Protein AF-A0A8T0T372-F1 (afdb_monomer_lite)

Secondary structure (DSSP, 8-state):
--HHHHHHHHHHHHHHHHHHHHHHHHGGGSTT--HHIIIII-HHHHHHHHHHHHHTT-GGGSPPTT---HHHHHHHHHHT--HHHHHHHHHHHHHHHHHHHHHHHHHHHS-PPP-HHHHHHHHHHHHHHHHHTT-HHHHHHHTTS--TTS--TTTT-----

Structure (mmCIF, N/CA/C/O backbone):
data_AF-A0A8T0T372-F1
#
_entry.id   AF-A0A8T0T372-F1
#
loop_
_atom_site.group_PDB
_atom_site.id
_atom_site.type_symbol
_atom_site.label_atom_id
_atom_site.label_alt_id
_atom_site.label_comp_id
_atom_site.label_asym_id
_atom_site.label_entity_id
_atom_site.label_seq_id
_atom_site.pdbx_PDB_ins_code
_atom_site.Cartn_x
_atom_site.Cartn_y
_atom_site.Cartn_z
_atom_site.occupancy
_atom_site.B_iso_or_equiv
_atom_site.auth_seq_id
_atom_site.auth_comp_id
_atom_site.auth_asym_id
_atom_site.auth_atom_id
_atom_site.pdbx_PDB_model_num
ATOM 1 N N . MET A 1 1 ? 16.717 -0.786 24.153 1.00 35.69 1 MET A N 1
ATOM 2 C CA . MET A 1 1 ? 15.648 -1.277 23.249 1.00 35.69 1 MET A CA 1
ATOM 3 C C . MET A 1 1 ? 14.495 -0.268 23.070 1.00 35.69 1 MET A C 1
ATOM 5 O O . MET A 1 1 ? 13.363 -0.677 22.889 1.00 35.69 1 MET A O 1
ATOM 9 N N . PHE A 1 2 ? 14.773 1.046 23.033 1.00 28.88 2 PHE A N 1
ATOM 10 C CA . PHE A 1 2 ? 13.778 2.110 22.759 1.00 28.88 2 PHE A CA 1
ATOM 11 C C . PHE A 1 2 ? 14.114 2.933 21.492 1.00 28.88 2 PHE A C 1
ATOM 13 O O . PHE A 1 2 ? 13.508 3.966 21.234 1.00 28.88 2 PHE A O 1
ATOM 20 N N . GLY A 1 3 ? 15.105 2.499 20.701 1.00 30.19 3 GLY A N 1
ATOM 21 C CA . GLY A 1 3 ? 15.676 3.301 19.610 1.00 30.19 3 GLY A CA 1
ATOM 22 C C . GLY A 1 3 ? 14.920 3.238 18.282 1.00 30.19 3 GLY A C 1
ATOM 23 O O . GLY A 1 3 ? 14.931 4.211 17.543 1.00 30.19 3 GLY A O 1
ATOM 24 N N . VAL A 1 4 ? 14.232 2.135 17.972 1.00 41.25 4 VAL A N 1
ATOM 25 C CA . VAL A 1 4 ? 13.682 1.922 16.618 1.00 41.25 4 VAL A CA 1
ATOM 26 C C . VAL A 1 4 ? 12.310 2.585 16.443 1.00 41.25 4 VAL A C 1
ATOM 28 O O . VAL A 1 4 ? 12.030 3.150 15.397 1.00 41.25 4 VAL A O 1
ATOM 31 N N . THR A 1 5 ? 11.477 2.635 17.483 1.00 41.47 5 THR A N 1
ATOM 32 C CA . THR A 1 5 ? 10.132 3.238 17.412 1.00 41.47 5 THR A CA 1
ATOM 33 C C . THR A 1 5 ? 10.139 4.771 17.468 1.00 41.47 5 THR A C 1
ATOM 35 O O . THR A 1 5 ? 9.328 5.403 16.795 1.00 41.47 5 THR A O 1
ATOM 38 N N . CYS A 1 6 ? 11.087 5.391 18.184 1.00 37.06 6 CYS A N 1
ATOM 39 C CA . CYS A 1 6 ? 11.278 6.850 18.156 1.00 37.06 6 CYS A CA 1
ATOM 40 C C . CYS A 1 6 ? 11.910 7.327 16.837 1.00 37.06 6 CYS A C 1
ATOM 42 O O . CYS A 1 6 ? 11.535 8.379 16.317 1.00 37.06 6 CYS A O 1
ATOM 44 N N . LEU A 1 7 ? 12.809 6.523 16.252 1.00 40.34 7 LEU A N 1
ATOM 45 C CA . LEU A 1 7 ? 13.312 6.767 14.902 1.00 40.34 7 LEU A CA 1
ATOM 46 C C . LEU A 1 7 ? 12.196 6.641 13.870 1.00 40.34 7 LEU A C 1
ATOM 48 O O . LEU A 1 7 ? 12.141 7.475 12.988 1.00 40.34 7 LEU A O 1
ATOM 52 N N . LEU A 1 8 ? 11.247 5.711 14.008 1.00 43.38 8 LEU A N 1
ATOM 53 C CA . LEU A 1 8 ? 10.139 5.582 13.056 1.00 43.38 8 LEU A CA 1
ATOM 54 C C . LEU A 1 8 ? 9.172 6.771 13.063 1.00 43.38 8 LEU A C 1
ATOM 56 O O . LEU A 1 8 ? 8.695 7.123 11.996 1.00 43.38 8 LEU A O 1
ATOM 60 N N . PHE A 1 9 ? 8.924 7.447 14.192 1.00 41.25 9 PHE A N 1
ATOM 61 C CA . PHE A 1 9 ? 8.053 8.638 14.217 1.00 41.25 9 PHE A CA 1
ATOM 62 C C . PHE A 1 9 ? 8.756 9.898 13.672 1.00 41.25 9 PHE A C 1
ATOM 64 O O . PHE A 1 9 ? 8.159 10.670 12.921 1.00 41.25 9 PHE A O 1
ATOM 71 N N . GLY A 1 10 ? 10.050 10.070 13.974 1.00 39.84 10 GLY A N 1
ATOM 72 C CA . GLY A 1 10 ? 10.894 11.104 13.357 1.00 39.84 10 GLY A CA 1
ATOM 73 C C . GLY A 1 10 ? 11.149 10.842 11.868 1.00 39.84 10 GLY A C 1
ATOM 74 O O . GLY A 1 10 ? 11.095 11.761 11.056 1.00 39.84 10 GLY A O 1
ATOM 75 N N . CYS A 1 11 ? 11.322 9.576 11.487 1.00 40.00 11 CYS A N 1
ATOM 76 C CA . CYS A 1 11 ? 11.372 9.106 10.108 1.00 40.00 11 CYS A CA 1
ATOM 77 C C . CYS A 1 11 ? 10.004 9.138 9.429 1.00 40.00 11 CYS A C 1
ATOM 79 O O . CYS A 1 11 ? 9.993 9.141 8.219 1.00 40.00 11 CYS A O 1
ATOM 81 N N . PHE A 1 12 ? 8.867 9.213 10.124 1.00 42.62 12 PHE A N 1
ATOM 82 C CA . PHE A 1 12 ? 7.548 9.332 9.488 1.00 42.62 12 PHE A CA 1
ATOM 83 C C . PHE A 1 12 ? 7.338 10.744 8.916 1.00 42.62 12 PHE A C 1
ATOM 85 O O . PHE A 1 12 ? 6.947 10.904 7.764 1.00 42.62 12 PHE A O 1
ATOM 92 N N . LEU A 1 13 ? 7.693 11.781 9.685 1.00 41.94 13 LEU A N 1
ATOM 93 C CA . LEU A 1 13 ? 7.722 13.177 9.221 1.00 41.94 13 LEU A CA 1
ATOM 94 C C . LEU A 1 13 ? 8.908 13.453 8.288 1.00 41.94 13 LEU A C 1
ATOM 96 O O . LEU A 1 13 ? 8.747 14.102 7.256 1.00 41.94 13 LEU A O 1
ATOM 100 N N . SER A 1 14 ? 10.084 12.908 8.610 1.00 42.69 14 SER A N 1
ATOM 101 C CA . SER A 1 14 ? 11.261 13.001 7.749 1.00 42.69 14 SER A CA 1
ATOM 102 C C . SER A 1 14 ? 11.092 12.191 6.465 1.00 42.69 14 SER A C 1
ATOM 104 O O . SER A 1 14 ? 11.618 12.619 5.457 1.00 42.69 14 SER A O 1
ATOM 106 N N . ALA A 1 15 ? 10.319 11.100 6.427 1.00 43.66 15 ALA A N 1
ATOM 107 C CA . ALA A 1 15 ? 9.966 10.398 5.193 1.00 43.66 15 ALA A CA 1
ATOM 108 C C . ALA A 1 15 ? 8.893 11.150 4.418 1.00 43.66 15 ALA A C 1
ATOM 110 O O . ALA A 1 15 ? 8.988 11.162 3.216 1.00 43.66 15 ALA A O 1
ATOM 111 N N . ILE A 1 16 ? 7.928 11.853 5.012 1.00 47.53 16 ILE A N 1
ATOM 112 C CA . ILE A 1 16 ? 7.017 12.693 4.206 1.00 47.53 16 ILE A CA 1
ATOM 113 C C . ILE A 1 16 ? 7.786 13.846 3.525 1.00 47.53 16 ILE A C 1
ATOM 115 O O . ILE A 1 16 ? 7.582 14.104 2.337 1.00 47.53 16 ILE A O 1
ATOM 119 N N . MET A 1 17 ? 8.723 14.487 4.237 1.00 42.09 17 MET A N 1
ATOM 120 C CA . MET A 1 17 ? 9.546 15.578 3.690 1.00 42.09 17 MET A CA 1
ATOM 121 C C . MET A 1 17 ? 10.716 15.093 2.815 1.00 42.09 17 MET A C 1
ATOM 123 O O . MET A 1 17 ? 11.049 15.738 1.826 1.00 42.09 17 MET A O 1
ATOM 127 N N . ASN A 1 18 ? 11.327 13.944 3.123 1.00 44.00 18 ASN A N 1
ATOM 128 C CA . ASN A 1 18 ? 12.345 13.326 2.271 1.00 44.00 18 ASN A CA 1
ATOM 129 C C . ASN A 1 18 ? 11.734 12.530 1.130 1.00 44.00 18 ASN A C 1
ATOM 131 O O . ASN A 1 18 ? 12.396 12.411 0.130 1.00 44.00 18 ASN A O 1
ATOM 135 N N . PHE A 1 19 ? 10.520 11.994 1.186 1.00 49.88 19 PHE A N 1
ATOM 136 C CA . PHE A 1 19 ? 9.940 11.276 0.045 1.00 49.88 19 PHE A CA 1
ATOM 137 C C . PHE A 1 19 ? 9.653 12.268 -1.079 1.00 49.88 19 PHE A C 1
ATOM 139 O O . PHE A 1 19 ? 10.090 12.053 -2.196 1.00 49.88 19 PHE A O 1
ATOM 146 N N . THR A 1 20 ? 9.087 13.441 -0.789 1.00 43.84 20 THR A N 1
ATOM 147 C CA . THR A 1 20 ? 8.978 14.510 -1.799 1.00 43.84 20 THR A CA 1
ATOM 148 C C . THR A 1 20 ? 10.345 15.032 -2.277 1.00 43.84 20 THR A C 1
ATOM 150 O O . THR A 1 20 ? 10.524 15.215 -3.477 1.00 43.84 20 THR A O 1
ATOM 153 N N . CYS A 1 21 ? 11.340 15.203 -1.396 1.00 43.06 21 CYS A N 1
ATOM 154 C CA . CYS A 1 21 ? 12.665 15.743 -1.764 1.00 43.06 21 CYS A CA 1
ATOM 155 C C . CYS A 1 21 ? 13.623 14.714 -2.429 1.00 43.06 21 CYS A C 1
ATOM 157 O O . CYS A 1 21 ? 14.360 15.041 -3.354 1.00 43.06 21 CYS A O 1
ATOM 159 N N . TYR A 1 22 ? 13.589 13.449 -2.005 1.00 50.47 22 TYR A N 1
ATOM 160 C CA . TYR A 1 22 ? 14.417 12.325 -2.473 1.00 50.47 22 TYR A CA 1
ATOM 161 C C . TYR A 1 22 ? 13.868 11.713 -3.759 1.00 50.47 22 TYR A C 1
ATOM 163 O O . TYR A 1 22 ? 14.653 11.382 -4.645 1.00 50.47 22 TYR A O 1
ATOM 171 N N . ILE A 1 23 ? 12.540 11.624 -3.916 1.00 49.38 23 ILE A N 1
ATOM 172 C CA . ILE A 1 23 ? 11.944 11.229 -5.198 1.00 49.38 23 ILE A CA 1
ATOM 173 C C . ILE A 1 23 ? 12.338 12.239 -6.285 1.00 49.38 23 ILE A C 1
ATOM 175 O O . ILE A 1 23 ? 12.759 11.833 -7.366 1.00 49.38 23 ILE A O 1
ATOM 179 N N . HIS A 1 24 ? 12.304 13.540 -5.978 1.00 48.69 24 HIS A N 1
ATOM 180 C CA . HIS A 1 24 ? 12.728 14.586 -6.912 1.00 48.69 24 HIS A CA 1
ATOM 181 C C . HIS A 1 24 ? 14.220 14.480 -7.297 1.00 48.69 24 HIS A C 1
ATOM 183 O O . HIS A 1 24 ? 14.603 14.884 -8.390 1.00 48.69 24 HIS A O 1
ATOM 189 N N . HIS A 1 25 ? 15.066 13.914 -6.426 1.00 46.50 25 HIS A N 1
ATOM 190 C CA . HIS A 1 25 ? 16.515 13.811 -6.640 1.00 46.50 25 HIS A CA 1
ATOM 191 C C . HIS A 1 25 ? 16.968 12.470 -7.261 1.00 46.50 25 HIS A C 1
ATOM 193 O O . HIS A 1 25 ? 17.982 12.432 -7.954 1.00 46.50 25 HIS A O 1
ATOM 199 N N . VAL A 1 26 ? 16.239 11.365 -7.042 1.00 49.16 26 VAL A N 1
ATOM 200 C CA . VAL A 1 26 ? 16.575 10.018 -7.563 1.00 49.16 26 VAL A CA 1
ATOM 201 C C . VAL A 1 26 ? 15.841 9.684 -8.867 1.00 49.16 26 VAL A C 1
ATOM 203 O O . VAL A 1 26 ? 16.395 8.974 -9.705 1.00 49.16 26 VAL A O 1
ATOM 206 N N . SER A 1 27 ? 14.661 10.270 -9.116 1.00 48.03 27 SER A N 1
ATOM 207 C CA . SER A 1 27 ? 13.977 10.197 -10.424 1.00 48.03 27 SER A CA 1
ATOM 208 C C . SER A 1 27 ? 14.841 10.779 -11.564 1.00 48.03 27 SER A C 1
ATOM 210 O O . SER A 1 27 ? 14.692 10.404 -12.721 1.00 48.03 27 SER A O 1
ATOM 212 N N . MET A 1 28 ? 15.857 11.588 -11.233 1.00 43.56 28 MET A N 1
ATOM 213 C CA . MET A 1 28 ? 16.816 12.157 -12.187 1.00 43.56 28 MET A CA 1
ATOM 214 C C . MET A 1 28 ? 17.751 11.121 -12.857 1.00 43.56 28 MET A C 1
ATOM 216 O O . MET A 1 28 ? 18.483 11.482 -13.776 1.00 43.56 28 MET A O 1
ATOM 220 N N . ALA A 1 29 ? 17.740 9.847 -12.436 1.00 47.03 29 ALA A N 1
ATOM 221 C CA . ALA A 1 29 ? 18.606 8.797 -12.991 1.00 47.03 29 ALA A CA 1
ATOM 222 C C . ALA A 1 29 ? 17.897 7.764 -13.897 1.00 47.03 29 ALA A C 1
ATOM 224 O O . ALA A 1 29 ? 18.580 6.951 -14.520 1.00 47.03 29 ALA A O 1
ATOM 225 N N . ILE A 1 30 ? 16.562 7.777 -14.013 1.00 52.94 30 ILE A N 1
ATOM 226 C CA . ILE A 1 30 ? 15.810 6.865 -14.896 1.00 52.94 30 ILE A CA 1
ATOM 227 C C . ILE A 1 30 ? 14.805 7.696 -15.690 1.00 52.94 30 ILE A C 1
ATOM 229 O O . ILE A 1 30 ? 13.920 8.311 -15.108 1.00 52.94 30 ILE A O 1
ATOM 233 N N . MET A 1 31 ? 14.951 7.738 -17.017 1.00 48.25 31 MET A N 1
ATOM 234 C CA . MET A 1 31 ? 14.059 8.511 -17.885 1.00 48.25 31 MET A CA 1
ATOM 235 C C . MET A 1 31 ? 12.585 8.104 -17.685 1.00 48.25 31 MET A C 1
ATOM 237 O O . MET A 1 31 ? 12.216 6.961 -17.942 1.00 48.25 31 MET A O 1
ATOM 241 N N . ASP A 1 32 ? 11.781 9.093 -17.285 1.00 61.06 32 ASP A N 1
ATOM 242 C CA . ASP A 1 32 ? 10.319 9.208 -17.438 1.00 61.06 32 ASP A CA 1
ATOM 243 C C . ASP A 1 32 ? 9.384 8.449 -16.466 1.00 61.06 32 ASP A C 1
ATOM 245 O O . ASP A 1 32 ? 8.170 8.431 -16.659 1.00 61.06 32 ASP A O 1
ATOM 249 N N . GLU A 1 33 ? 9.885 7.862 -15.372 1.00 70.94 33 GLU A N 1
ATOM 250 C CA . GLU A 1 33 ? 9.005 7.272 -14.344 1.00 70.94 33 GLU A CA 1
ATOM 251 C C . GLU A 1 33 ? 8.611 8.304 -13.266 1.00 70.94 33 GLU A C 1
ATOM 253 O O . GLU A 1 33 ? 9.402 8.635 -12.380 1.00 70.94 33 GLU A O 1
ATOM 258 N N . THR A 1 34 ? 7.373 8.809 -13.332 1.00 83.50 34 THR A N 1
ATOM 259 C CA . THR A 1 34 ? 6.804 9.746 -12.344 1.00 83.50 34 THR A CA 1
ATOM 260 C C . THR A 1 34 ? 6.257 9.035 -11.099 1.00 83.50 34 THR A C 1
ATOM 262 O O . THR A 1 34 ? 5.971 7.836 -11.127 1.00 83.50 34 THR A O 1
ATOM 265 N N . ILE A 1 35 ? 6.047 9.784 -10.004 1.00 82.56 35 ILE A N 1
ATOM 266 C CA . ILE A 1 35 ? 5.351 9.285 -8.797 1.00 82.56 35 ILE A CA 1
ATOM 267 C C . ILE A 1 35 ? 3.991 8.700 -9.163 1.00 82.56 35 ILE A C 1
ATOM 269 O O . ILE A 1 35 ? 3.640 7.616 -8.702 1.00 82.56 35 ILE A O 1
ATOM 273 N N . ASP A 1 36 ? 3.244 9.408 -10.005 1.00 87.06 36 ASP A N 1
ATOM 274 C CA . ASP A 1 36 ? 1.910 9.000 -10.418 1.00 87.06 36 ASP A CA 1
ATOM 275 C C . ASP A 1 36 ? 1.947 7.699 -11.213 1.00 87.06 36 ASP A C 1
ATOM 277 O O . ASP A 1 36 ? 1.169 6.777 -10.945 1.00 87.06 36 ASP A O 1
ATOM 281 N N . HIS A 1 37 ? 2.908 7.576 -12.136 1.00 87.31 37 HIS A N 1
ATOM 282 C CA . HIS A 1 37 ? 3.095 6.339 -12.872 1.00 87.31 37 HIS A CA 1
ATOM 283 C C . HIS A 1 37 ? 3.431 5.186 -11.926 1.00 87.31 37 HIS A C 1
ATOM 285 O O . HIS A 1 37 ? 2.771 4.150 -11.965 1.00 87.31 37 HIS A O 1
ATOM 291 N N . LEU A 1 38 ? 4.403 5.373 -11.035 1.00 88.25 38 LEU A N 1
ATOM 292 C CA . LEU A 1 38 ? 4.853 4.327 -10.127 1.00 88.25 38 LEU A CA 1
ATOM 293 C C . LEU A 1 38 ? 3.769 3.899 -9.130 1.00 88.25 38 LEU A C 1
ATOM 295 O O . LEU A 1 38 ? 3.592 2.702 -8.896 1.00 88.25 38 LEU A O 1
ATOM 299 N N . LEU A 1 39 ? 3.075 4.853 -8.506 1.00 91.06 39 LEU A N 1
ATOM 300 C CA . LEU A 1 39 ? 2.184 4.582 -7.378 1.00 91.06 39 LEU A CA 1
ATOM 301 C C . LEU A 1 39 ? 0.738 4.320 -7.782 1.00 91.06 39 LEU A C 1
ATOM 303 O O . LEU A 1 39 ? 0.043 3.614 -7.053 1.00 91.06 39 LEU A O 1
ATOM 307 N N . VAL A 1 40 ? 0.274 4.852 -8.913 1.00 90.50 40 VAL A N 1
ATOM 308 C CA . VAL A 1 40 ? -1.135 4.751 -9.313 1.00 90.50 40 VAL A CA 1
ATOM 309 C C . VAL A 1 40 ? -1.303 4.082 -10.666 1.00 90.50 40 VAL A C 1
ATOM 311 O O . VAL A 1 40 ? -2.133 3.181 -10.778 1.00 90.50 40 VAL A O 1
ATOM 314 N N . CYS A 1 41 ? -0.533 4.456 -11.689 1.00 88.56 41 CYS A N 1
ATOM 315 C CA . CYS A 1 41 ? -0.767 3.931 -13.038 1.00 88.56 41 CYS A CA 1
ATOM 316 C C . CYS A 1 41 ? -0.206 2.516 -13.234 1.00 88.56 41 CYS A C 1
ATOM 318 O O . CYS A 1 41 ? -0.822 1.710 -13.933 1.00 88.56 41 CYS A O 1
ATOM 320 N N . CYS A 1 42 ? 0.929 2.203 -12.606 1.00 90.50 42 CYS A N 1
ATOM 321 C CA . CYS A 1 42 ? 1.667 0.963 -12.794 1.00 90.50 42 CYS A CA 1
ATOM 322 C C . CYS A 1 42 ? 0.826 -0.262 -12.421 1.00 90.50 42 CYS A C 1
ATOM 324 O O . CYS A 1 42 ? 0.306 -0.384 -11.309 1.00 90.50 42 CYS A O 1
ATOM 326 N N . VAL A 1 43 ? 0.746 -1.221 -13.347 1.00 92.00 43 VAL A N 1
ATOM 327 C CA . VAL A 1 43 ? -0.019 -2.464 -13.170 1.00 92.00 43 VAL A CA 1
ATOM 328 C C . VAL A 1 43 ? 0.476 -3.260 -11.961 1.00 92.00 43 VAL A C 1
ATOM 330 O O . VAL A 1 43 ? -0.340 -3.796 -11.214 1.00 92.00 43 VAL A O 1
ATOM 333 N N . PHE A 1 44 ? 1.793 -3.302 -11.728 1.00 92.88 44 PHE A N 1
ATOM 334 C CA . PHE A 1 44 ? 2.370 -3.967 -10.557 1.00 92.88 44 PHE A CA 1
ATOM 335 C C . PHE A 1 44 ? 1.839 -3.351 -9.259 1.00 92.88 44 PHE A C 1
ATOM 337 O O . PHE A 1 44 ? 1.305 -4.053 -8.401 1.00 92.88 44 PHE A O 1
ATOM 344 N N . THR A 1 45 ? 1.910 -2.026 -9.142 1.00 93.31 45 THR A N 1
ATOM 345 C CA . THR A 1 45 ? 1.495 -1.319 -7.931 1.00 93.31 45 THR A CA 1
ATOM 346 C C . THR A 1 45 ? -0.015 -1.382 -7.715 1.00 93.31 45 THR A C 1
ATOM 348 O O . THR A 1 45 ? -0.459 -1.592 -6.588 1.00 93.31 45 THR A O 1
ATOM 351 N N . ARG A 1 46 ? -0.827 -1.322 -8.779 1.00 94.62 46 ARG A N 1
ATOM 352 C CA . ARG A 1 46 ? -2.281 -1.552 -8.690 1.00 94.62 46 ARG A CA 1
ATOM 353 C C . ARG A 1 46 ? -2.614 -2.923 -8.100 1.00 94.62 46 ARG A C 1
ATOM 355 O O . ARG A 1 46 ? -3.529 -3.029 -7.287 1.00 94.62 46 ARG A O 1
ATOM 362 N N . GLN A 1 47 ? -1.864 -3.967 -8.455 1.00 95.44 47 GLN A N 1
ATOM 363 C CA . GLN A 1 47 ? -2.056 -5.294 -7.862 1.00 95.44 47 GLN A CA 1
ATOM 364 C C . GLN A 1 47 ? -1.642 -5.334 -6.378 1.00 95.44 47 GLN A C 1
ATOM 366 O O . GLN A 1 47 ? -2.307 -6.001 -5.581 1.00 95.44 47 GLN A O 1
ATOM 371 N N . VAL A 1 48 ? -0.589 -4.603 -5.984 1.00 95.56 48 VAL A N 1
ATOM 372 C CA . VAL A 1 48 ? -0.210 -4.436 -4.567 1.00 95.56 48 VAL A CA 1
ATOM 373 C C . VAL A 1 48 ? -1.338 -3.746 -3.795 1.00 95.56 48 VAL A C 1
ATOM 375 O O . VAL A 1 48 ? -1.780 -4.277 -2.775 1.00 95.56 48 VAL A O 1
ATOM 378 N N . TRP A 1 49 ? -1.867 -2.627 -4.306 1.00 96.06 49 TRP A N 1
ATOM 379 C CA . TRP A 1 49 ? -3.006 -1.924 -3.705 1.00 96.06 49 TRP A CA 1
ATOM 380 C C . TRP A 1 49 ? -4.232 -2.811 -3.573 1.00 96.06 49 TRP A C 1
ATOM 382 O O . TRP A 1 49 ? -4.849 -2.835 -2.510 1.00 96.06 49 TRP A O 1
ATOM 392 N N . PHE A 1 50 ? -4.562 -3.559 -4.628 1.00 94.38 50 PHE A N 1
ATOM 393 C CA . PHE A 1 50 ? -5.685 -4.487 -4.626 1.00 94.38 50 PHE A CA 1
ATOM 394 C C . PHE A 1 50 ? -5.566 -5.476 -3.465 1.00 94.38 50 PHE A C 1
ATOM 396 O O . PHE A 1 50 ? -6.468 -5.549 -2.634 1.00 94.38 50 PHE A O 1
ATOM 403 N N . ARG A 1 51 ? -4.436 -6.188 -3.349 1.00 93.50 51 ARG A N 1
ATOM 404 C CA . ARG A 1 51 ? -4.247 -7.173 -2.271 1.00 93.50 51 ARG A CA 1
ATOM 405 C C . ARG A 1 51 ? -4.214 -6.531 -0.888 1.00 93.50 51 ARG A C 1
ATOM 407 O O . ARG A 1 51 ? -4.799 -7.067 0.053 1.00 93.50 51 ARG A O 1
ATOM 414 N N . LEU A 1 52 ? -3.539 -5.392 -0.758 1.00 93.62 52 LEU A N 1
ATOM 415 C CA . LEU A 1 52 ? -3.405 -4.690 0.512 1.00 93.62 52 LEU A CA 1
ATOM 416 C C . LEU A 1 5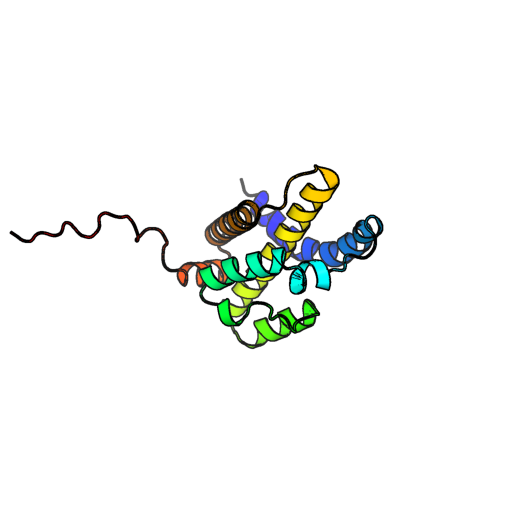2 ? -4.757 -4.202 1.022 1.00 93.62 52 LEU A C 1
ATOM 418 O O . LEU A 1 52 ? -5.161 -4.566 2.123 1.00 93.62 52 LEU A O 1
ATOM 422 N N . LEU A 1 53 ? -5.489 -3.450 0.204 1.00 93.38 53 LEU A N 1
ATOM 423 C CA . LEU A 1 53 ? -6.770 -2.868 0.589 1.00 93.38 53 LEU A CA 1
ATOM 424 C C . LEU A 1 53 ? -7.875 -3.920 0.690 1.00 93.38 53 LEU A C 1
ATOM 426 O O . LEU A 1 53 ? -8.746 -3.789 1.548 1.00 93.38 53 LEU A O 1
ATOM 430 N N . GLN A 1 54 ? -7.821 -4.996 -0.100 1.00 92.38 54 GLN A N 1
ATOM 431 C CA . GLN A 1 54 ? -8.702 -6.148 0.093 1.00 92.38 54 GLN A CA 1
ATOM 432 C C . GLN A 1 54 ? -8.509 -6.772 1.479 1.00 92.38 54 GLN A C 1
ATOM 434 O O . GLN A 1 54 ? -9.497 -7.076 2.142 1.00 92.38 54 GLN A O 1
ATOM 439 N N . SER A 1 55 ? -7.263 -6.917 1.945 1.00 88.75 55 SER A N 1
ATOM 440 C CA . SER A 1 55 ? -6.989 -7.567 3.233 1.00 88.75 55 SER A CA 1
ATOM 441 C C . SER A 1 55 ? -7.537 -6.806 4.444 1.00 88.75 55 SER A C 1
ATOM 443 O O . SER A 1 55 ? -7.855 -7.429 5.450 1.00 88.75 55 SER A O 1
ATOM 445 N N . VAL A 1 56 ? -7.718 -5.487 4.317 1.00 88.31 56 VAL A N 1
ATOM 446 C CA . VAL A 1 56 ? -8.290 -4.603 5.350 1.00 88.31 56 VAL A CA 1
ATOM 447 C C . VAL A 1 56 ? -9.736 -4.177 5.059 1.00 88.31 56 VAL A C 1
ATOM 449 O O . VAL A 1 56 ? -10.259 -3.298 5.734 1.00 88.31 56 VAL A O 1
ATOM 452 N N . GLY A 1 57 ? -10.397 -4.768 4.055 1.00 88.94 57 GLY A N 1
ATOM 453 C CA . GLY A 1 57 ? -11.807 -4.487 3.744 1.00 88.94 57 GLY A CA 1
ATOM 454 C C . GLY A 1 57 ? -12.080 -3.160 3.017 1.00 88.94 57 GLY A C 1
ATOM 455 O O . GLY A 1 57 ? -13.233 -2.760 2.889 1.00 88.94 57 GLY A O 1
ATOM 456 N N . PHE A 1 58 ? -11.052 -2.489 2.490 1.00 91.81 58 PHE A N 1
ATOM 457 C CA . PHE A 1 58 ? -11.151 -1.200 1.786 1.00 91.81 58 PHE A CA 1
ATOM 458 C C . PHE A 1 58 ? -10.941 -1.314 0.276 1.00 91.81 58 PHE A C 1
ATOM 460 O O . PHE A 1 58 ? -10.503 -0.358 -0.361 1.00 91.81 58 PHE A O 1
ATOM 467 N N . LEU A 1 59 ? -11.262 -2.459 -0.330 1.00 92.12 59 LEU A N 1
ATOM 468 C CA . LEU A 1 59 ? -11.051 -2.679 -1.766 1.00 92.12 59 LEU A CA 1
ATOM 469 C C . LEU A 1 59 ? -11.682 -1.577 -2.637 1.00 92.12 59 LEU A C 1
ATOM 471 O O . LEU A 1 59 ? -11.100 -1.160 -3.632 1.00 92.12 59 LEU A O 1
ATOM 475 N N . THR A 1 60 ? -12.832 -1.035 -2.225 1.00 93.12 60 THR A N 1
ATOM 476 C CA . THR A 1 60 ? -13.512 0.060 -2.936 1.00 93.12 60 THR A CA 1
ATOM 477 C C . THR A 1 60 ? -12.741 1.384 -2.942 1.00 93.12 60 THR A C 1
ATOM 479 O O . THR A 1 60 ? -13.179 2.325 -3.600 1.00 93.12 60 THR A O 1
ATOM 482 N N . LEU A 1 61 ? -11.670 1.504 -2.150 1.00 95.00 61 LEU A N 1
ATOM 483 C CA . LEU A 1 61 ? -10.781 2.669 -2.095 1.00 95.00 61 LEU A CA 1
ATOM 484 C C . LEU A 1 61 ? -9.530 2.493 -2.973 1.00 95.00 61 LEU A C 1
ATOM 486 O O . LEU A 1 61 ? -8.750 3.433 -3.094 1.00 95.00 61 LEU A O 1
ATOM 490 N N . ALA A 1 62 ? -9.316 1.316 -3.575 1.00 94.94 62 ALA A N 1
ATOM 491 C CA . ALA A 1 62 ? -8.147 1.063 -4.414 1.00 94.94 62 ALA A CA 1
ATOM 492 C C . ALA A 1 62 ? -8.123 1.972 -5.657 1.00 94.94 62 ALA A C 1
ATOM 494 O O . ALA A 1 62 ? -9.201 2.312 -6.163 1.00 94.94 62 ALA A O 1
ATOM 495 N N . PRO A 1 63 ? -6.932 2.350 -6.166 1.00 95.00 63 PRO A N 1
ATOM 496 C CA . PRO A 1 63 ? -6.841 3.195 -7.349 1.00 95.00 63 PRO A CA 1
ATOM 497 C C . PRO A 1 63 ? -7.471 2.521 -8.566 1.00 95.00 63 PRO A C 1
ATOM 499 O O . PRO A 1 63 ? -7.163 1.368 -8.886 1.00 95.00 63 PRO A O 1
ATOM 502 N N . GLN A 1 64 ? -8.347 3.251 -9.249 1.00 93.19 64 GLN A N 1
ATOM 503 C CA . GLN A 1 64 ? -9.078 2.798 -10.430 1.00 93.19 64 GLN A CA 1
ATOM 504 C C . GLN A 1 64 ? -8.319 3.150 -11.715 1.00 93.19 64 GLN A C 1
ATOM 506 O O . GLN A 1 64 ? -7.441 4.013 -11.672 1.00 93.19 64 GLN A O 1
ATOM 511 N N . PRO A 1 65 ? -8.544 2.459 -12.849 1.00 89.88 65 PRO A N 1
ATOM 512 C CA . PRO A 1 65 ? -7.776 2.675 -14.083 1.00 89.88 65 PRO A CA 1
ATOM 513 C C . PRO A 1 65 ? -7.730 4.130 -14.575 1.00 89.88 65 PRO A C 1
ATOM 515 O O . PRO A 1 65 ? -6.753 4.521 -15.203 1.00 89.88 65 PRO A O 1
ATOM 518 N N . ASP A 1 66 ? -8.762 4.912 -14.262 1.00 92.75 66 ASP A N 1
ATOM 519 C CA . ASP A 1 66 ? -8.909 6.343 -14.541 1.00 92.75 66 ASP A CA 1
ATOM 520 C C . ASP A 1 66 ? -8.166 7.259 -13.555 1.00 92.75 66 ASP A C 1
ATOM 522 O O . ASP A 1 66 ? -7.960 8.433 -13.851 1.00 92.75 66 ASP A O 1
ATOM 526 N N . ASP A 1 67 ? -7.726 6.741 -12.405 1.00 92.69 67 ASP A N 1
ATOM 527 C CA . ASP A 1 67 ? -6.848 7.478 -11.502 1.00 92.69 67 ASP A CA 1
ATOM 528 C C . ASP A 1 67 ? -5.460 7.610 -12.140 1.00 92.69 67 ASP A C 1
ATOM 530 O O . A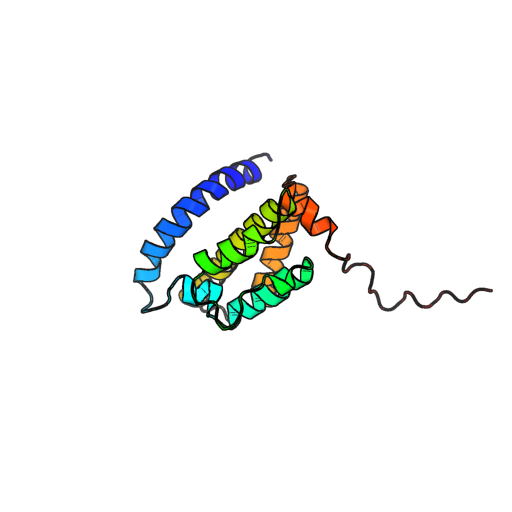SP A 1 67 ? -4.800 6.607 -12.431 1.00 92.69 67 ASP A O 1
ATOM 534 N N . THR A 1 68 ? -5.025 8.855 -12.348 1.00 91.56 68 THR A N 1
ATOM 535 C CA . THR A 1 68 ? -3.724 9.200 -12.948 1.00 91.56 68 THR A CA 1
ATOM 536 C C . THR A 1 68 ? -2.864 10.095 -12.066 1.00 91.56 68 THR A C 1
ATOM 538 O O . THR A 1 68 ? -1.771 10.450 -12.487 1.00 91.56 68 THR A O 1
ATOM 541 N N . SER A 1 69 ? -3.342 10.496 -10.884 1.00 91.06 69 SER A N 1
ATOM 542 C CA . SER A 1 69 ? -2.571 11.289 -9.921 1.00 91.06 69 SER A CA 1
ATOM 543 C C . SER A 1 69 ? -2.696 10.695 -8.519 1.00 91.06 69 SER A C 1
ATOM 545 O O . SER A 1 69 ? -3.785 10.322 -8.065 1.00 91.06 69 SER A O 1
ATOM 547 N N . PHE A 1 70 ? -1.554 10.556 -7.848 1.00 88.31 70 PHE A N 1
ATOM 548 C CA . PHE A 1 70 ? -1.455 9.933 -6.532 1.00 88.31 70 PHE A CA 1
ATOM 549 C C . PHE A 1 70 ? -2.080 10.784 -5.434 1.00 88.31 70 PHE A C 1
ATOM 551 O O . PHE A 1 70 ? -2.795 10.253 -4.586 1.00 88.31 70 PHE A O 1
ATOM 558 N N . ASP A 1 71 ? -1.849 12.092 -5.461 1.00 88.44 71 ASP A N 1
ATOM 559 C CA . ASP A 1 71 ? -2.401 13.043 -4.501 1.00 88.44 71 ASP A CA 1
ATOM 560 C C . ASP A 1 71 ? -3.928 13.147 -4.612 1.00 88.44 71 ASP A C 1
ATOM 562 O O . ASP A 1 71 ? -4.614 13.038 -3.593 1.00 88.44 71 ASP A O 1
ATOM 566 N N . VAL A 1 72 ? -4.474 13.234 -5.832 1.00 92.31 72 VAL A N 1
ATOM 567 C CA . VAL A 1 72 ? -5.929 13.278 -6.058 1.00 92.31 72 VAL A CA 1
ATOM 568 C C . VAL A 1 72 ? -6.592 11.967 -5.633 1.00 92.31 72 VAL A C 1
ATOM 570 O O . VAL A 1 72 ? -7.622 11.982 -4.951 1.00 92.31 72 VAL A O 1
ATOM 573 N N . TRP A 1 73 ? -6.012 10.814 -5.990 1.00 95.88 73 TRP A N 1
ATOM 574 C CA . TRP A 1 73 ? -6.537 9.521 -5.544 1.00 95.88 73 TRP A CA 1
ATOM 575 C C . TRP A 1 73 ? -6.485 9.380 -4.017 1.00 95.88 73 TRP A C 1
ATOM 577 O O . TRP A 1 73 ? -7.468 8.938 -3.412 1.00 95.88 73 TRP A O 1
ATOM 587 N N . TRP A 1 74 ? -5.369 9.763 -3.387 1.00 94.62 74 TRP A N 1
ATOM 588 C CA . TRP A 1 74 ? -5.215 9.694 -1.936 1.00 94.62 74 TRP A CA 1
ATOM 589 C C . TRP A 1 74 ? -6.271 10.564 -1.254 1.00 94.62 74 TRP A C 1
ATOM 591 O O . TRP A 1 74 ? -7.024 10.059 -0.418 1.00 94.62 74 TRP A O 1
ATOM 601 N N . GLU A 1 75 ? -6.414 11.830 -1.648 1.00 92.38 75 GLU A N 1
ATOM 602 C CA . GLU A 1 75 ? -7.444 12.711 -1.096 1.00 92.38 75 GLU A CA 1
ATOM 603 C C . GLU A 1 75 ? -8.840 12.083 -1.224 1.00 92.38 75 GLU A C 1
ATOM 605 O O . GLU A 1 75 ? -9.549 11.936 -0.222 1.00 92.38 75 GLU A O 1
ATOM 610 N N . LYS A 1 76 ? -9.194 11.603 -2.425 1.00 94.88 76 LYS A N 1
ATOM 611 C CA . LYS A 1 76 ? -10.467 10.920 -2.714 1.00 94.88 76 LYS A CA 1
ATOM 612 C C . LYS A 1 76 ? -10.705 9.706 -1.810 1.00 94.88 76 LYS A C 1
ATOM 614 O O . LYS A 1 76 ? -11.830 9.485 -1.358 1.00 94.88 76 LYS A O 1
ATOM 619 N N . ALA A 1 77 ? -9.680 8.902 -1.537 1.00 94.12 77 ALA A N 1
ATOM 620 C CA . ALA A 1 77 ? -9.783 7.753 -0.640 1.00 94.12 77 ALA A CA 1
ATOM 621 C C . ALA A 1 77 ? -9.959 8.191 0.825 1.00 94.12 77 ALA A C 1
ATOM 623 O O . ALA A 1 77 ? -10.802 7.646 1.542 1.00 94.12 77 ALA A O 1
ATOM 624 N N . SER A 1 78 ? -9.211 9.204 1.261 1.00 92.19 78 SER A N 1
ATOM 625 C CA . SER A 1 78 ? -9.177 9.652 2.654 1.00 92.19 78 SER A CA 1
ATOM 626 C C . SER A 1 78 ? -10.423 10.411 3.092 1.00 92.19 78 SER A C 1
ATOM 628 O O . SER A 1 78 ? -10.785 10.319 4.264 1.00 92.19 78 SER A O 1
ATOM 630 N N . VAL A 1 79 ? -11.116 11.116 2.190 1.00 94.25 79 VAL A N 1
ATOM 631 C CA . VAL A 1 79 ? -12.391 11.788 2.518 1.00 94.25 79 VAL A CA 1
ATOM 632 C C . VAL A 1 79 ? -13.555 10.812 2.716 1.00 94.25 79 VAL A C 1
ATOM 634 O O . VAL A 1 79 ? -14.543 11.158 3.358 1.00 94.25 79 VAL A O 1
ATOM 637 N N . ARG A 1 80 ? -13.445 9.572 2.216 1.00 94.94 80 ARG A N 1
ATOM 638 C CA . ARG A 1 80 ? -14.485 8.531 2.349 1.00 94.94 80 ARG A CA 1
ATOM 639 C C . ARG A 1 80 ? -14.491 7.837 3.710 1.00 94.94 80 ARG A C 1
ATOM 641 O O . ARG A 1 80 ? -15.402 7.064 3.995 1.00 94.94 80 ARG A O 1
ATOM 648 N N . VAL A 1 81 ? -13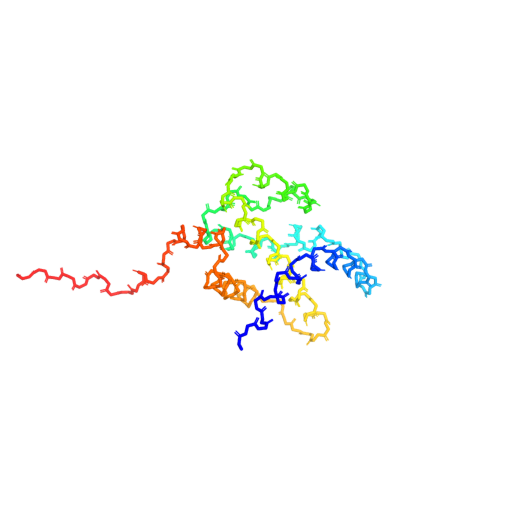.482 8.090 4.538 1.00 93.06 81 VAL A N 1
ATOM 649 C CA . VAL A 1 81 ? -13.324 7.504 5.871 1.00 93.06 81 VAL A CA 1
ATOM 650 C C . VAL A 1 81 ? -13.023 8.594 6.897 1.00 93.06 81 VAL A C 1
ATOM 652 O O . VAL A 1 81 ? -12.571 9.687 6.567 1.00 93.06 81 VAL A O 1
ATOM 655 N N . SER A 1 82 ? -13.261 8.317 8.178 1.00 92.69 82 SER A N 1
ATOM 656 C CA . SER A 1 82 ? -13.057 9.297 9.249 1.00 92.69 82 SER A CA 1
ATOM 657 C C . SER A 1 82 ? -12.400 8.675 10.484 1.00 92.69 82 SER A C 1
ATOM 659 O O . SER A 1 82 ? -12.206 7.460 10.575 1.00 92.69 82 SER A O 1
ATOM 661 N N . GLY A 1 83 ? -11.985 9.524 11.427 1.00 91.81 83 GLY A N 1
ATOM 662 C CA . GLY A 1 83 ? -11.424 9.092 12.709 1.00 91.81 83 GLY A CA 1
ATOM 663 C C . GLY A 1 83 ? -10.199 8.177 12.583 1.00 91.81 83 GLY A C 1
ATOM 664 O O . GLY A 1 83 ? -9.297 8.423 11.781 1.00 91.81 83 GLY A O 1
ATOM 665 N N . GLN A 1 84 ? -10.164 7.116 13.397 1.00 88.06 84 GLN A N 1
ATOM 666 C CA . GLN A 1 84 ? -9.046 6.164 13.429 1.00 88.06 84 GLN A CA 1
ATOM 667 C C . GLN A 1 84 ? -8.895 5.376 12.126 1.00 88.06 84 GLN A C 1
ATOM 669 O O . GLN A 1 84 ? -7.770 5.063 11.748 1.00 88.06 84 GLN A O 1
ATOM 674 N N . VAL A 1 85 ? -9.997 5.122 11.411 1.00 90.88 85 VAL A N 1
ATOM 675 C CA . VAL A 1 85 ? -9.973 4.450 10.106 1.00 90.88 85 VAL A CA 1
ATOM 676 C C . VAL A 1 85 ? -9.206 5.290 9.088 1.00 90.88 85 VAL A C 1
ATOM 678 O O . VAL A 1 85 ? -8.313 4.774 8.424 1.00 90.88 85 VAL A O 1
ATOM 681 N N . ARG A 1 86 ? -9.477 6.602 9.016 1.00 91.00 86 ARG A N 1
ATOM 682 C CA . ARG A 1 86 ? -8.735 7.523 8.137 1.00 91.00 86 ARG A CA 1
ATOM 683 C C . ARG A 1 86 ? -7.252 7.582 8.482 1.00 91.00 86 ARG A C 1
ATOM 685 O O . ARG A 1 86 ? -6.412 7.555 7.588 1.00 91.00 86 ARG A O 1
ATOM 692 N N . ASN A 1 87 ? -6.928 7.642 9.772 1.00 87.06 87 ASN A N 1
ATOM 693 C CA . ASN A 1 87 ? -5.536 7.663 10.219 1.00 87.06 87 ASN A CA 1
ATOM 694 C C . ASN A 1 87 ? -4.811 6.372 9.829 1.00 87.06 87 ASN A C 1
ATOM 696 O O . ASN A 1 87 ? -3.713 6.432 9.286 1.00 87.06 87 ASN A O 1
ATOM 700 N N . GLY A 1 88 ? -5.444 5.217 10.054 1.00 89.69 88 GLY A N 1
ATOM 701 C CA . GLY A 1 88 ? -4.898 3.931 9.643 1.00 89.69 88 GLY A CA 1
ATOM 702 C C . GLY A 1 88 ? -4.736 3.825 8.126 1.00 89.69 88 GLY A C 1
ATOM 703 O O . GLY A 1 88 ? -3.693 3.373 7.664 1.00 89.69 88 GLY A O 1
ATOM 704 N N . LEU A 1 89 ? -5.718 4.296 7.350 1.00 91.44 89 LEU A N 1
ATOM 705 C CA . LEU A 1 89 ? -5.668 4.276 5.888 1.00 91.44 89 LEU A CA 1
ATOM 706 C C . LEU A 1 89 ? -4.492 5.111 5.375 1.00 91.44 89 LEU A C 1
ATOM 708 O O . LEU A 1 89 ? -3.699 4.616 4.583 1.00 91.44 89 LEU A O 1
ATOM 712 N N . ASN A 1 90 ? -4.330 6.337 5.878 1.00 88.75 90 ASN A N 1
ATOM 713 C CA . ASN A 1 90 ? -3.202 7.200 5.521 1.00 88.75 90 ASN A CA 1
ATOM 714 C C . ASN A 1 90 ? -1.856 6.535 5.847 1.00 88.75 90 ASN A C 1
ATOM 716 O O . ASN A 1 90 ? -0.936 6.574 5.034 1.00 88.75 90 ASN A O 1
ATOM 720 N N . SER A 1 91 ? -1.742 5.881 7.006 1.00 88.56 91 SER A N 1
ATOM 721 C CA . SER A 1 91 ? -0.535 5.136 7.379 1.00 88.56 91 SER A CA 1
ATOM 722 C C . SER A 1 91 ? -0.255 3.955 6.441 1.00 88.56 91 SER A C 1
ATOM 724 O O . SER A 1 91 ? 0.893 3.768 6.045 1.00 88.56 91 SER A O 1
ATOM 726 N N . ILE A 1 92 ? -1.281 3.190 6.047 1.00 91.44 92 ILE A N 1
ATOM 727 C CA . ILE A 1 92 ? -1.156 2.102 5.062 1.00 91.44 92 ILE A CA 1
ATOM 728 C C . ILE A 1 92 ? -0.709 2.652 3.703 1.00 91.44 92 ILE A C 1
ATOM 730 O O . ILE A 1 92 ? 0.175 2.068 3.079 1.00 91.44 92 ILE A O 1
ATOM 734 N N . ILE A 1 93 ? -1.291 3.771 3.255 1.00 91.50 93 ILE A N 1
ATOM 735 C CA . ILE A 1 93 ? -0.952 4.398 1.972 1.00 91.50 93 ILE A CA 1
ATOM 736 C C . ILE A 1 93 ? 0.528 4.798 1.945 1.00 91.50 93 ILE A C 1
ATOM 738 O O . ILE A 1 93 ? 1.248 4.440 1.013 1.00 91.50 93 ILE A O 1
ATOM 742 N N . ILE A 1 94 ? 1.000 5.468 2.998 1.00 88.62 94 ILE A N 1
ATOM 743 C CA . ILE A 1 94 ? 2.402 5.889 3.125 1.00 88.62 94 ILE A CA 1
ATOM 744 C C . ILE A 1 94 ? 3.341 4.679 3.131 1.00 88.62 94 ILE A C 1
ATOM 746 O O . ILE A 1 94 ? 4.322 4.650 2.387 1.00 88.62 94 ILE A O 1
ATOM 750 N N . LEU A 1 95 ? 3.032 3.662 3.940 1.00 90.31 95 LEU A N 1
ATOM 751 C CA . LEU A 1 95 ? 3.848 2.454 4.036 1.00 90.31 95 LEU A CA 1
ATOM 752 C C . LEU A 1 95 ? 3.933 1.719 2.693 1.00 90.31 95 LEU A C 1
ATOM 754 O O . LEU A 1 95 ? 5.016 1.323 2.276 1.00 90.31 95 LEU A O 1
ATOM 758 N N . CYS A 1 96 ? 2.809 1.574 1.992 1.00 92.88 96 CYS A N 1
ATOM 759 C CA . CYS A 1 96 ? 2.774 0.915 0.693 1.00 92.88 96 CYS A CA 1
ATOM 760 C C . CYS A 1 96 ? 3.588 1.682 -0.354 1.00 92.88 96 CYS A C 1
ATOM 762 O O . CYS A 1 96 ? 4.405 1.074 -1.045 1.00 92.88 96 CYS A O 1
ATOM 764 N N . ALA A 1 97 ? 3.431 3.008 -0.432 1.00 89.62 97 ALA A N 1
ATOM 765 C CA . ALA A 1 97 ? 4.215 3.843 -1.339 1.00 89.62 97 ALA A CA 1
ATOM 766 C C . ALA A 1 97 ? 5.725 3.700 -1.082 1.00 89.62 97 ALA A C 1
ATOM 768 O O . ALA A 1 97 ? 6.504 3.499 -2.016 1.00 89.62 97 ALA A O 1
ATOM 769 N N . TRP A 1 98 ? 6.128 3.709 0.191 1.00 87.81 98 TRP A N 1
ATOM 770 C CA . TRP A 1 98 ? 7.512 3.485 0.604 1.00 87.81 98 TRP A CA 1
ATOM 771 C C . TRP A 1 98 ? 8.035 2.092 0.223 1.00 87.81 98 TRP A C 1
ATOM 773 O O . TRP A 1 98 ? 9.124 1.960 -0.339 1.00 87.81 98 TRP A O 1
ATOM 783 N N . SER A 1 99 ? 7.266 1.036 0.498 1.00 89.81 99 SER A N 1
ATOM 784 C CA . SER A 1 99 ? 7.658 -0.340 0.176 1.00 89.81 99 SER A CA 1
ATOM 785 C C . SER A 1 99 ? 7.778 -0.575 -1.330 1.00 89.81 99 SER A C 1
ATOM 787 O O . SER A 1 99 ? 8.721 -1.238 -1.763 1.00 89.81 99 SER A O 1
ATOM 789 N N . VAL A 1 100 ? 6.865 -0.012 -2.128 1.00 89.75 100 VAL A N 1
ATOM 790 C CA . VAL A 1 100 ? 6.905 -0.076 -3.596 1.00 89.75 100 VAL A CA 1
ATOM 791 C C . VAL A 1 100 ? 8.134 0.650 -4.133 1.00 89.75 100 VAL A C 1
ATOM 793 O O . VAL A 1 100 ? 8.871 0.071 -4.929 1.00 89.75 100 VAL A O 1
ATOM 796 N N . TRP A 1 101 ? 8.405 1.867 -3.653 1.00 87.62 101 TRP A N 1
ATOM 797 C CA . TRP A 1 101 ? 9.597 2.628 -4.034 1.00 87.62 101 TRP A CA 1
ATOM 798 C C . TRP A 1 101 ? 10.891 1.856 -3.746 1.00 87.62 101 TRP A C 1
ATOM 800 O O . TRP A 1 101 ? 11.726 1.670 -4.631 1.00 87.62 101 TRP A O 1
ATOM 810 N N . ASN A 1 102 ? 11.039 1.319 -2.533 1.00 84.31 102 ASN A N 1
ATOM 811 C CA . ASN A 1 102 ? 12.221 0.534 -2.170 1.00 84.31 102 ASN A CA 1
ATOM 812 C C . ASN A 1 102 ? 12.353 -0.752 -2.989 1.00 84.31 102 ASN A C 1
ATOM 814 O O . ASN A 1 102 ? 13.459 -1.136 -3.367 1.00 84.31 102 ASN A O 1
ATOM 818 N N . HIS A 1 103 ? 11.242 -1.432 -3.277 1.00 87.69 103 HIS A N 1
ATOM 819 C CA . HIS A 1 103 ? 11.261 -2.611 -4.140 1.00 87.69 103 HIS A CA 1
ATOM 820 C C . HIS A 1 103 ? 11.693 -2.268 -5.561 1.00 87.69 103 HIS A C 1
ATOM 822 O O . HIS A 1 103 ? 12.544 -2.956 -6.123 1.00 87.69 103 HIS A O 1
ATOM 828 N N . ARG A 1 104 ? 11.169 -1.172 -6.115 1.00 85.94 104 ARG A N 1
ATOM 829 C CA . ARG A 1 104 ? 11.554 -0.667 -7.432 1.00 85.94 104 ARG A CA 1
ATOM 830 C C . ARG A 1 104 ? 13.045 -0.344 -7.490 1.00 85.94 104 ARG A C 1
ATOM 832 O O . ARG A 1 104 ? 13.701 -0.794 -8.424 1.00 85.94 104 ARG A O 1
ATOM 839 N N . ASN A 1 105 ? 13.586 0.333 -6.477 1.00 83.75 105 ASN A N 1
ATOM 840 C CA . ASN A 1 105 ? 15.020 0.619 -6.390 1.00 83.75 105 ASN A CA 1
ATOM 841 C C .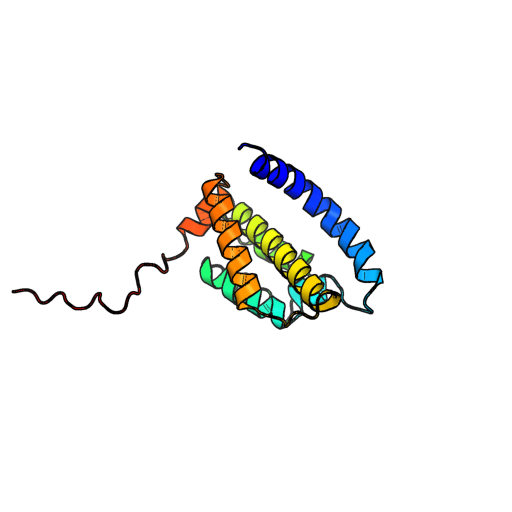 ASN A 1 105 ? 15.855 -0.664 -6.398 1.00 83.75 105 ASN A C 1
ATOM 843 O O . ASN A 1 105 ? 16.786 -0.768 -7.188 1.00 83.75 105 ASN A O 1
ATOM 847 N N . ARG A 1 106 ? 15.482 -1.682 -5.615 1.00 82.94 106 ARG A N 1
ATOM 848 C CA . ARG A 1 106 ? 16.168 -2.988 -5.654 1.00 82.94 106 ARG A CA 1
ATOM 849 C C . ARG A 1 106 ? 16.084 -3.658 -7.028 1.00 82.94 106 ARG A C 1
ATOM 851 O O . ARG A 1 106 ? 17.049 -4.265 -7.475 1.00 82.94 106 ARG A O 1
ATOM 858 N N . CYS A 1 107 ? 14.962 -3.521 -7.736 1.00 86.56 107 CYS A N 1
ATOM 859 C CA . CYS A 1 107 ? 14.846 -4.052 -9.097 1.00 86.56 107 CYS A CA 1
ATOM 860 C C . CYS A 1 107 ? 15.786 -3.342 -10.084 1.00 86.56 107 CYS A C 1
ATOM 862 O O . CYS A 1 107 ? 16.337 -3.984 -10.971 1.00 86.56 107 CYS A O 1
ATOM 864 N N . VAL A 1 108 ? 15.966 -2.024 -9.941 1.00 82.00 108 VAL A N 1
ATOM 865 C CA . VAL A 1 108 ? 16.860 -1.228 -10.801 1.00 82.00 108 VAL A CA 1
ATOM 866 C C . VAL A 1 108 ? 18.324 -1.492 -10.478 1.00 82.00 108 VAL A C 1
ATOM 868 O O . VAL A 1 108 ? 19.109 -1.766 -11.379 1.00 82.00 108 VAL A O 1
ATOM 871 N N . PHE A 1 109 ? 18.694 -1.348 -9.207 1.00 78.25 109 PHE A N 1
ATOM 872 C CA . PHE A 1 109 ? 20.090 -1.279 -8.784 1.00 78.25 109 PHE A CA 1
ATOM 873 C C . PHE A 1 109 ? 20.684 -2.657 -8.494 1.00 78.25 109 PHE A C 1
ATOM 875 O O . PHE A 1 109 ? 21.852 -2.882 -8.799 1.00 78.25 109 PHE A O 1
ATOM 882 N N . ASP A 1 110 ? 19.875 -3.588 -7.981 1.00 86.69 110 ASP A N 1
ATOM 883 C CA . ASP A 1 110 ? 20.329 -4.931 -7.597 1.00 86.69 110 ASP A CA 1
ATOM 884 C C . ASP A 1 110 ? 19.888 -6.009 -8.603 1.00 86.69 110 ASP A C 1
ATOM 886 O O . ASP A 1 110 ? 20.167 -7.193 -8.413 1.00 86.69 110 ASP A O 1
ATOM 890 N N . GLY A 1 111 ? 19.161 -5.630 -9.662 1.00 85.00 111 GLY A N 1
ATOM 891 C CA . GLY A 1 111 ? 18.639 -6.562 -10.667 1.00 85.00 111 GLY A CA 1
ATOM 892 C C . GLY A 1 111 ? 17.612 -7.560 -10.119 1.00 85.00 111 GLY A C 1
ATOM 893 O O . GLY A 1 111 ? 17.361 -8.593 -10.743 1.00 85.00 111 GLY A O 1
ATOM 894 N N . ALA A 1 112 ? 17.027 -7.285 -8.949 1.00 87.56 112 ALA A N 1
ATOM 895 C CA . ALA A 1 112 ? 16.002 -8.140 -8.367 1.00 87.56 112 ALA A CA 1
ATOM 896 C C . ALA A 1 112 ? 14.760 -8.201 -9.282 1.00 87.56 112 ALA A C 1
ATOM 898 O O . ALA A 1 112 ? 14.361 -7.182 -9.853 1.00 87.56 112 ALA A O 1
ATOM 899 N N . PRO A 1 113 ? 14.100 -9.362 -9.424 1.00 90.25 113 PRO A N 1
ATOM 900 C CA . PRO A 1 113 ? 12.864 -9.431 -10.188 1.00 90.25 113 PRO A CA 1
ATOM 901 C C . PRO A 1 113 ? 11.715 -8.714 -9.450 1.00 90.25 113 PRO A C 1
ATOM 903 O O . PRO A 1 113 ? 11.670 -8.707 -8.213 1.00 90.25 113 PRO A O 1
ATOM 906 N N . PRO A 1 114 ? 10.740 -8.135 -10.177 1.00 90.75 114 PRO A N 1
ATOM 907 C CA . PRO A 1 114 ? 9.517 -7.626 -9.569 1.00 90.75 114 PRO A CA 1
ATOM 908 C C . PRO A 1 114 ? 8.750 -8.767 -8.881 1.00 90.75 114 PRO A C 1
ATOM 910 O O . PRO A 1 114 ? 8.380 -9.746 -9.526 1.00 90.75 114 PRO A O 1
ATOM 913 N N . ASP A 1 115 ? 8.490 -8.636 -7.577 1.00 93.88 115 ASP A N 1
ATOM 914 C CA . ASP A 1 115 ? 7.823 -9.658 -6.767 1.00 93.88 115 ASP A CA 1
ATOM 915 C C . ASP A 1 115 ? 6.750 -9.018 -5.885 1.00 93.88 115 ASP A C 1
ATOM 917 O O . ASP A 1 115 ? 7.021 -8.287 -4.930 1.00 93.88 115 ASP A O 1
ATOM 921 N N . LEU A 1 116 ? 5.499 -9.323 -6.214 1.00 93.94 116 LEU A N 1
ATOM 922 C CA . LEU A 1 116 ? 4.343 -8.797 -5.510 1.00 93.94 116 LEU A CA 1
ATOM 923 C C . LEU A 1 116 ? 4.214 -9.367 -4.092 1.00 93.94 116 LEU A C 1
ATOM 925 O O . LEU A 1 116 ? 3.830 -8.646 -3.169 1.00 93.94 116 LEU A O 1
ATOM 929 N N . ASN A 1 117 ? 4.521 -10.654 -3.905 1.00 93.88 117 ASN A N 1
ATOM 930 C CA . ASN A 1 117 ? 4.420 -11.308 -2.602 1.00 93.88 117 ASN A CA 1
ATOM 931 C C . ASN A 1 117 ? 5.471 -10.751 -1.644 1.00 93.88 117 ASN A C 1
ATOM 933 O O . ASN A 1 117 ? 5.157 -10.521 -0.476 1.00 93.88 117 ASN A O 1
ATOM 937 N N . ALA A 1 118 ? 6.685 -10.492 -2.136 1.00 92.75 118 ALA A N 1
ATOM 938 C CA . ALA A 1 118 ? 7.741 -9.872 -1.344 1.00 92.75 118 ALA A CA 1
ATOM 939 C C . ALA A 1 118 ? 7.306 -8.501 -0.802 1.00 92.75 118 ALA A C 1
ATOM 941 O O . ALA A 1 118 ? 7.371 -8.270 0.407 1.00 92.75 118 ALA A O 1
ATOM 942 N N . VAL A 1 119 ? 6.788 -7.620 -1.667 1.00 94.12 119 VAL A N 1
ATOM 943 C CA . VAL A 1 119 ? 6.294 -6.291 -1.261 1.00 94.12 119 VAL A CA 1
ATOM 944 C C . VAL A 1 119 ? 5.147 -6.411 -0.260 1.00 94.12 119 VAL A C 1
ATOM 946 O O . VAL A 1 119 ? 5.176 -5.785 0.799 1.00 94.12 119 VAL A O 1
ATOM 949 N N . TYR A 1 120 ? 4.157 -7.251 -0.560 1.00 94.31 120 TYR A N 1
ATOM 950 C CA . TYR A 1 120 ? 2.993 -7.439 0.301 1.00 94.31 120 TYR A CA 1
ATOM 951 C C . TYR A 1 120 ? 3.362 -7.971 1.695 1.00 94.31 120 TYR A C 1
ATOM 953 O O . TYR A 1 120 ? 2.843 -7.484 2.699 1.00 94.31 120 TYR A O 1
ATOM 961 N N . ASN A 1 121 ? 4.277 -8.939 1.778 1.00 91.88 121 ASN A N 1
ATOM 962 C CA . ASN A 1 121 ? 4.710 -9.509 3.052 1.00 91.88 121 ASN A CA 1
ATOM 963 C C . ASN A 1 121 ? 5.496 -8.504 3.901 1.00 91.88 121 ASN A C 1
ATOM 965 O O . ASN A 1 121 ? 5.269 -8.446 5.107 1.00 91.88 121 ASN A O 1
ATOM 969 N N . ILE A 1 122 ? 6.351 -7.680 3.282 1.00 92.00 122 ILE A N 1
ATOM 970 C CA . ILE A 1 122 ? 7.048 -6.586 3.978 1.00 92.00 122 ILE A CA 1
ATOM 971 C C . ILE A 1 122 ? 6.032 -5.620 4.591 1.00 92.00 122 ILE A C 1
ATOM 973 O O . ILE A 1 122 ? 6.109 -5.324 5.780 1.00 92.00 122 ILE A O 1
ATOM 977 N N . ILE A 1 123 ? 5.041 -5.181 3.808 1.00 92.38 123 ILE A N 1
ATOM 978 C CA . ILE A 1 123 ? 3.999 -4.267 4.294 1.00 92.38 123 ILE A CA 1
ATOM 979 C C . ILE A 1 123 ? 3.232 -4.899 5.460 1.00 92.38 123 ILE A C 1
ATOM 981 O O . ILE A 1 123 ? 3.014 -4.254 6.480 1.00 92.38 123 ILE A O 1
ATOM 985 N N . ARG A 1 124 ? 2.833 -6.170 5.342 1.00 92.00 124 ARG A N 1
ATOM 986 C CA . ARG A 1 124 ? 2.104 -6.868 6.411 1.00 92.00 124 ARG A CA 1
ATOM 987 C C . ARG A 1 124 ? 2.887 -6.956 7.710 1.00 92.00 124 ARG A C 1
ATOM 989 O O . ARG A 1 124 ? 2.295 -6.786 8.775 1.00 92.00 124 ARG A O 1
ATOM 996 N N . GLU A 1 125 ? 4.176 -7.254 7.627 1.00 90.94 125 GLU A N 1
ATOM 997 C CA . GLU A 1 125 ? 5.016 -7.371 8.812 1.00 90.94 125 GLU A CA 1
ATOM 998 C C . GLU A 1 125 ? 5.217 -6.007 9.481 1.00 90.94 125 GLU A C 1
ATOM 1000 O O . GLU A 1 125 ? 5.009 -5.880 10.685 1.00 90.94 125 GLU A O 1
ATOM 1005 N N . GLU A 1 126 ? 5.470 -4.956 8.701 1.00 90.19 126 GLU A N 1
ATOM 1006 C CA . GLU A 1 126 ? 5.541 -3.579 9.205 1.00 90.19 126 GLU A CA 1
ATOM 1007 C C . GLU A 1 126 ? 4.234 -3.142 9.881 1.00 90.19 126 GLU A C 1
ATOM 1009 O O . GLU A 1 126 ? 4.252 -2.615 10.992 1.00 90.19 126 GLU A O 1
ATOM 1014 N N . LEU A 1 127 ? 3.073 -3.438 9.283 1.00 90.12 127 LEU A N 1
ATOM 1015 C CA . LEU A 1 127 ? 1.778 -3.136 9.901 1.00 90.12 127 LEU A CA 1
ATOM 1016 C C . LEU A 1 127 ? 1.611 -3.829 11.259 1.00 90.12 127 LEU A C 1
ATOM 1018 O O . LEU A 1 127 ? 1.141 -3.209 12.218 1.00 90.12 127 LEU A O 1
ATOM 1022 N N . ARG A 1 128 ? 2.014 -5.101 11.367 1.00 87.81 128 ARG A N 1
ATOM 1023 C CA . ARG A 1 128 ? 1.992 -5.838 12.640 1.00 87.81 128 ARG A CA 1
ATOM 1024 C C . ARG A 1 128 ? 2.906 -5.190 13.670 1.00 87.81 128 ARG A C 1
ATOM 1026 O O . ARG A 1 128 ? 2.464 -4.956 14.795 1.00 87.81 128 ARG A O 1
ATOM 1033 N N . LEU A 1 129 ? 4.135 -4.850 13.286 1.00 86.81 129 LEU A N 1
ATOM 1034 C CA . LEU A 1 129 ? 5.095 -4.179 14.163 1.00 86.81 129 LEU A CA 1
ATOM 1035 C C . LEU A 1 129 ? 4.565 -2.827 14.651 1.00 86.81 129 LEU A C 1
ATOM 1037 O O . LEU A 1 129 ? 4.662 -2.521 15.838 1.00 86.81 129 LEU A O 1
ATOM 1041 N N . TRP A 1 130 ? 3.939 -2.039 13.777 1.00 87.56 130 TRP A N 1
ATOM 1042 C CA . TRP A 1 130 ? 3.367 -0.742 14.149 1.00 87.56 130 TRP A CA 1
ATOM 1043 C C . TRP A 1 130 ? 2.181 -0.903 15.098 1.00 87.56 130 TRP A C 1
ATOM 1045 O O . TRP A 1 130 ? 2.032 -0.125 16.040 1.00 87.56 130 TRP A O 1
ATOM 1055 N N . SER A 1 131 ? 1.364 -1.941 14.905 1.00 87.88 131 SER A N 1
ATOM 1056 C CA . SER A 1 131 ? 0.293 -2.272 15.843 1.00 87.88 131 SER A CA 1
ATOM 1057 C C . SER A 1 131 ? 0.835 -2.672 17.216 1.00 87.88 131 SER A C 1
ATOM 1059 O O . SER A 1 131 ? 0.341 -2.177 18.226 1.00 87.88 131 SER A O 1
ATOM 1061 N N . LEU A 1 132 ? 1.874 -3.513 17.269 1.00 84.25 132 LEU A N 1
ATOM 1062 C CA . LEU A 1 132 ? 2.542 -3.892 18.522 1.00 84.25 132 LEU A CA 1
ATOM 1063 C C . LEU A 1 132 ? 3.195 -2.686 19.215 1.00 84.25 132 LEU A C 1
ATOM 1065 O O . LEU A 1 132 ? 3.206 -2.610 20.440 1.00 84.25 132 LEU A O 1
ATOM 1069 N N . ALA A 1 133 ? 3.679 -1.714 18.439 1.00 85.06 133 ALA A N 1
ATOM 1070 C CA . ALA A 1 133 ? 4.208 -0.447 18.938 1.00 85.06 133 ALA A CA 1
ATOM 1071 C C . ALA A 1 133 ? 3.119 0.554 19.386 1.00 85.06 133 ALA A C 1
ATOM 1073 O O . ALA A 1 133 ? 3.449 1.633 19.878 1.00 85.06 133 ALA A O 1
ATOM 1074 N N . GLY A 1 134 ? 1.832 0.222 19.237 1.00 84.62 134 GLY A N 1
ATOM 1075 C CA . GLY A 1 134 ? 0.713 1.039 19.712 1.00 84.62 134 GLY A CA 1
ATOM 1076 C C . GLY A 1 134 ? 0.186 2.076 18.714 1.00 84.62 134 GLY A C 1
ATOM 1077 O O . GLY A 1 134 ? -0.488 3.028 19.123 1.00 84.62 134 GLY A O 1
ATOM 1078 N N . ALA A 1 135 ? 0.451 1.921 17.412 1.00 87.12 135 ALA A N 1
ATOM 1079 C CA . ALA A 1 135 ? -0.120 2.773 16.369 1.00 87.12 135 ALA A CA 1
ATOM 1080 C C . ALA A 1 135 ? -1.640 2.553 16.246 1.00 87.12 135 ALA A C 1
ATOM 1082 O O . ALA A 1 135 ? -2.110 1.747 15.447 1.00 87.12 135 ALA A O 1
ATOM 1083 N N . ARG A 1 136 ? -2.424 3.310 17.026 1.00 82.56 136 ARG A N 1
ATOM 1084 C CA . ARG A 1 136 ? -3.877 3.115 17.217 1.00 82.56 136 ARG A CA 1
ATOM 1085 C C . ARG A 1 136 ? -4.689 3.012 15.923 1.00 82.56 136 ARG A C 1
ATOM 1087 O O . ARG A 1 136 ? -5.591 2.186 15.856 1.00 82.56 136 ARG A O 1
ATOM 1094 N N . GLY A 1 137 ? -4.366 3.814 14.906 1.00 84.25 137 GLY A N 1
ATOM 1095 C CA . GLY A 1 137 ? -5.035 3.753 13.602 1.00 84.25 137 GLY A CA 1
ATOM 1096 C C . GLY A 1 137 ? -4.804 2.415 12.896 1.00 84.25 137 GLY A C 1
ATOM 1097 O O . GLY A 1 137 ? -5.753 1.799 12.425 1.00 84.25 137 GLY A O 1
ATOM 1098 N N . ILE A 1 138 ? -3.562 1.921 12.895 1.00 86.19 138 ILE A N 1
ATOM 1099 C CA . ILE A 1 138 ? -3.217 0.608 12.338 1.00 86.19 138 ILE A CA 1
ATOM 1100 C C . ILE A 1 138 ? -3.825 -0.509 13.176 1.00 86.19 138 ILE A C 1
ATOM 1102 O O . ILE A 1 138 ? -4.489 -1.370 12.618 1.00 86.19 138 ILE A O 1
ATOM 1106 N N . THR A 1 139 ? -3.681 -0.474 14.502 1.00 87.44 139 THR A N 1
ATOM 1107 C CA . THR A 1 139 ? -4.292 -1.468 15.399 1.00 87.44 139 THR A CA 1
ATOM 1108 C C . THR A 1 139 ? -5.797 -1.583 15.165 1.00 87.44 139 THR A C 1
ATOM 1110 O O . THR A 1 139 ? -6.325 -2.689 15.080 1.00 87.44 139 THR A O 1
ATOM 1113 N N . HIS A 1 140 ? -6.482 -0.448 15.000 1.00 87.31 140 HIS A N 1
ATOM 1114 C CA . HIS A 1 140 ? -7.906 -0.423 14.692 1.00 87.31 140 HIS A CA 1
ATOM 1115 C C . HIS A 1 140 ? -8.217 -1.083 13.343 1.00 87.31 140 HIS A C 1
ATOM 1117 O O . HIS A 1 140 ? -9.150 -1.872 13.270 1.00 87.31 140 HIS A O 1
ATOM 1123 N N . LEU A 1 141 ? -7.423 -0.825 12.298 1.00 86.62 141 LEU A N 1
ATOM 1124 C CA . LEU A 1 141 ? -7.616 -1.459 10.990 1.00 86.62 141 LEU A CA 1
ATOM 1125 C C . LEU A 1 141 ? -7.271 -2.949 10.972 1.00 86.62 141 LEU A C 1
ATOM 1127 O O . LEU A 1 141 ? -7.975 -3.724 10.334 1.00 86.62 141 LEU A O 1
ATOM 1131 N N . LEU A 1 142 ? -6.217 -3.373 11.673 1.00 85.56 142 LEU A N 1
ATOM 1132 C CA . LEU A 1 142 ? -5.853 -4.788 11.739 1.00 85.56 142 LEU A CA 1
ATOM 1133 C C . LEU A 1 142 ? -6.900 -5.608 12.493 1.00 85.56 142 LEU A C 1
ATOM 1135 O O . LEU A 1 142 ? -7.119 -6.761 12.143 1.00 85.56 142 LEU A O 1
ATOM 1139 N N . ALA A 1 143 ? -7.586 -5.009 13.470 1.00 84.38 143 ALA A N 1
ATOM 1140 C CA . ALA A 1 143 ? -8.723 -5.637 14.138 1.00 84.38 143 ALA A CA 1
ATOM 1141 C C . ALA A 1 143 ? -9.935 -5.842 13.206 1.00 84.38 143 ALA A C 1
ATOM 1143 O O . ALA A 1 143 ? -10.782 -6.682 13.493 1.00 84.38 143 ALA A O 1
ATOM 1144 N N . LEU A 1 144 ? -10.020 -5.097 12.095 1.00 73.69 144 LEU A N 1
ATOM 1145 C CA . LEU A 1 144 ? -11.039 -5.292 11.057 1.00 73.69 144 LEU A CA 1
ATOM 1146 C C . LEU A 1 144 ? -10.658 -6.394 10.056 1.00 73.69 144 LEU A C 1
ATOM 1148 O O . LEU A 1 144 ? -11.511 -6.819 9.278 1.00 73.69 144 LEU A O 1
ATOM 1152 N N . MET A 1 145 ? -9.403 -6.861 10.048 1.00 68.00 145 MET A N 1
ATOM 1153 C CA . MET A 1 145 ? -9.002 -7.966 9.181 1.00 68.00 145 MET A CA 1
ATOM 1154 C C . MET A 1 145 ? -9.579 -9.277 9.727 1.00 68.00 145 MET A C 1
ATOM 1156 O O . MET A 1 145 ? -9.340 -9.601 10.892 1.00 68.00 145 MET A O 1
ATOM 1160 N N . PRO A 1 146 ? -10.276 -10.086 8.912 1.00 56.41 146 PRO A N 1
ATOM 1161 C CA . PRO A 1 146 ? -10.585 -11.447 9.309 1.00 56.41 146 PRO A CA 1
ATOM 1162 C C . PRO A 1 146 ? -9.267 -12.203 9.479 1.00 56.41 146 PRO A C 1
ATOM 1164 O O . PRO A 1 146 ? -8.464 -12.303 8.546 1.00 56.41 146 PRO A O 1
ATOM 1167 N N . SER A 1 147 ? -9.030 -12.709 10.688 1.00 51.81 147 SER A N 1
ATOM 1168 C CA . SER A 1 147 ? -7.877 -13.531 11.033 1.00 51.81 147 SER A CA 1
ATOM 1169 C C . SER A 1 147 ? -7.714 -14.636 9.988 1.00 51.81 147 SER A C 1
ATOM 1171 O O . SER A 1 147 ? -8.492 -15.587 9.948 1.00 51.81 147 SER A O 1
ATOM 1173 N N . GLN A 1 148 ? -6.670 -14.563 9.160 1.00 47.09 148 GLN A N 1
ATOM 1174 C CA . GLN A 1 148 ? -6.270 -15.649 8.248 1.00 47.09 148 GLN A CA 1
ATOM 1175 C C . GLN A 1 148 ? -5.815 -16.924 8.997 1.00 47.09 148 GLN A C 1
ATOM 1177 O O . GLN A 1 148 ? -5.262 -17.835 8.396 1.00 47.09 148 GLN A O 1
ATOM 1182 N N . GLU A 1 149 ? -6.057 -17.006 10.305 1.00 43.28 149 GLU A N 1
ATOM 1183 C CA . GLU A 1 149 ? -5.697 -18.117 11.183 1.00 43.28 149 GLU A CA 1
ATOM 1184 C C . GLU A 1 149 ? -6.870 -19.083 11.455 1.00 43.28 149 GLU A C 1
ATOM 1186 O O . GLU A 1 149 ? -6.699 -20.065 12.166 1.00 43.28 149 GLU A O 1
ATOM 1191 N N . GLN A 1 150 ? -8.057 -18.862 10.868 1.00 42.62 150 GLN A N 1
ATOM 1192 C CA . GLN A 1 150 ? -9.225 -19.753 11.038 1.00 42.62 150 GLN A CA 1
ATOM 1193 C C . GLN A 1 150 ? -9.603 -20.600 9.809 1.00 42.62 150 GLN A C 1
ATOM 1195 O O . GLN A 1 150 ? -10.538 -21.393 9.886 1.00 42.62 150 GLN A O 1
ATOM 1200 N N . LEU A 1 151 ? -8.869 -20.514 8.698 1.00 44.03 151 LEU A N 1
ATOM 1201 C CA . LEU A 1 151 ? -9.063 -21.387 7.528 1.00 44.03 151 LEU A CA 1
ATOM 1202 C C . LEU A 1 151 ? -7.930 -22.416 7.426 1.00 44.03 151 LEU A C 1
ATOM 1204 O O . LEU A 1 151 ? -7.183 -22.473 6.454 1.00 44.03 151 LEU A O 1
ATOM 1208 N N . GLY A 1 152 ? -7.803 -23.234 8.471 1.00 37.81 152 GLY A N 1
ATOM 1209 C CA . GLY A 1 152 ? -7.095 -24.510 8.398 1.00 37.81 152 GLY A CA 1
ATOM 1210 C C . GLY A 1 152 ? -8.021 -25.601 7.827 1.00 37.81 152 GLY A C 1
ATOM 1211 O O . GLY A 1 152 ? -9.205 -25.596 8.161 1.00 37.81 152 GLY A O 1
ATOM 1212 N N . PRO A 1 153 ? -7.536 -26.569 7.024 1.00 42.12 153 PRO A N 1
ATOM 1213 C CA . PRO A 1 153 ? -8.369 -27.597 6.373 1.00 42.12 153 PRO A CA 1
ATOM 1214 C C . PRO A 1 153 ? -9.110 -28.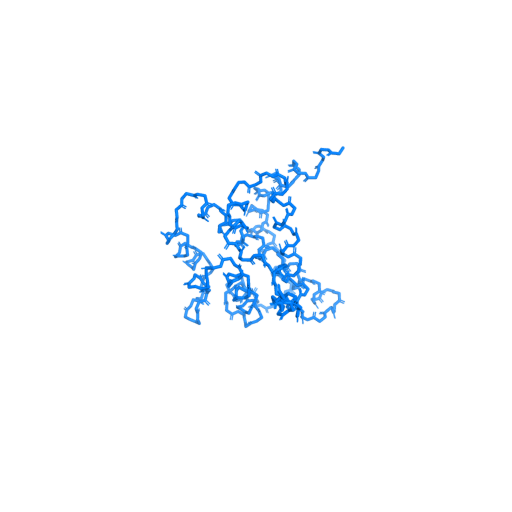601 7.284 1.00 42.12 153 PRO A C 1
ATOM 1216 O O . PRO A 1 153 ? -9.681 -29.555 6.766 1.00 42.12 153 PRO A O 1
ATOM 1219 N N . TRP A 1 154 ? -9.102 -28.443 8.612 1.00 46.88 154 TRP A N 1
ATOM 1220 C CA . TRP A 1 154 ? -9.538 -29.489 9.555 1.00 46.88 154 TRP A CA 1
ATOM 1221 C C . TRP A 1 154 ? -10.700 -29.107 10.485 1.00 46.88 154 TRP A C 1
ATOM 1223 O O . TRP A 1 154 ? -11.025 -29.867 11.393 1.00 46.88 154 TRP A O 1
ATOM 1233 N N . SER A 1 155 ? -11.390 -27.984 10.268 1.00 41.84 155 SER A N 1
ATOM 1234 C CA . SER A 1 155 ? -12.538 -27.587 11.107 1.00 41.84 155 SER A CA 1
ATOM 1235 C C . SER A 1 155 ? -13.832 -28.396 10.877 1.00 41.84 155 SER A C 1
ATOM 1237 O O . SER A 1 155 ? -14.873 -28.040 11.420 1.00 41.84 155 SER A O 1
ATOM 1239 N N . SER A 1 156 ? -13.792 -29.506 10.130 1.00 43.41 156 SER A N 1
ATOM 1240 C CA . SER A 1 156 ? -14.962 -30.342 9.810 1.00 43.41 156 SER A CA 1
ATOM 1241 C C . SER A 1 156 ? -15.014 -31.719 10.491 1.00 43.41 156 SER A C 1
ATOM 1243 O O . SER A 1 156 ? -15.920 -32.494 10.194 1.00 43.41 156 SER A O 1
ATOM 1245 N N . LEU A 1 157 ? -14.141 -32.035 11.453 1.00 46.44 157 LEU A N 1
ATOM 1246 C CA . LEU A 1 157 ? -14.285 -33.255 12.269 1.00 46.44 157 LEU A CA 1
ATOM 1247 C C . LEU A 1 157 ? -14.881 -32.950 13.648 1.00 46.44 157 LEU A C 1
ATOM 1249 O O . LEU A 1 157 ? -14.280 -33.200 14.686 1.00 46.44 157 LEU A O 1
ATOM 1253 N N . GLY A 1 158 ? -16.099 -32.412 13.631 1.00 41.97 158 GLY A N 1
ATOM 1254 C CA . GLY A 1 158 ? -17.019 -32.420 14.764 1.00 41.97 158 GLY A CA 1
ATOM 1255 C C . GLY A 1 158 ?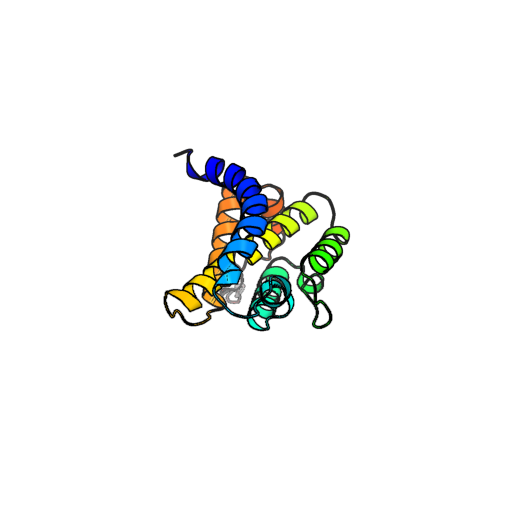 -18.112 -33.461 14.533 1.00 41.97 158 GLY A C 1
ATOM 1256 O O . GLY A 1 158 ? -19.259 -33.098 14.294 1.00 41.97 158 GLY A O 1
ATOM 1257 N N . LEU A 1 159 ? -17.757 -34.750 14.546 1.00 44.53 159 LEU A N 1
ATOM 1258 C CA . LEU A 1 159 ? -18.747 -35.819 14.675 1.00 44.53 159 LEU A CA 1
ATOM 1259 C C . LEU A 1 159 ? -19.195 -35.850 16.136 1.00 44.53 159 LEU A C 1
ATOM 1261 O O . LEU A 1 159 ? -18.436 -36.252 17.016 1.00 44.53 159 LEU A O 1
ATOM 1265 N N . GLY A 1 160 ? -20.416 -35.376 16.376 1.00 47.72 160 GLY A N 1
ATOM 1266 C CA . GLY A 1 160 ? -21.133 -35.650 17.611 1.00 47.72 160 GLY A CA 1
ATOM 1267 C C . GLY A 1 160 ? -21.365 -37.153 17.743 1.00 47.72 160 GLY A C 1
ATOM 1268 O O . GLY A 1 160 ? -21.880 -37.785 16.818 1.00 47.72 160 GLY A O 1
ATOM 1269 N N . ALA A 1 161 ? -20.951 -37.690 18.883 1.00 41.84 161 ALA A N 1
ATOM 1270 C CA . ALA A 1 161 ? -21.426 -38.947 19.440 1.00 41.84 161 ALA A CA 1
ATOM 1271 C C . ALA A 1 161 ? -22.298 -38.621 20.656 1.00 41.84 161 ALA A C 1
ATOM 1273 O O . ALA A 1 161 ? -21.958 -37.638 21.358 1.00 41.84 161 ALA A O 1
#

Organism: Panicum virgatum (NCBI:txid38727)

Radius of gyration: 17.78 Å; chains: 1; bounding box: 42×55×41 Å

Sequence (161 aa):
MFGVTCLLFGCFLSAIMNFTCYIHHVSMAIMDETIDHLLVCCVFTRQVWFRLLQSVGFLTLAPQPDDTSFDVWWEKASVRVSGQVRNGLNSIIILCAWSVWNHRNRCVFDGAPPDLNAVYNIIREELRLWSLAGARGITHLLALMPSQEQLGPWSSLGLGA

pLDDT: mean 76.01, std 21.28, range [28.88, 96.06]

Foldseek 3Di:
DPPPVVVVVVCVVVCVVCVVVVCVVVVVPDPDCDLLCQCAQDPLNLVLQCVLCVQLVNNVLGRDNPRRDPVVSLVVSLVVDDDLQSVLSVVLSSLLSVLSVVLVCCCVPVVDDRDSVVSNVVSVVVLVVCVVVPSSSSVVSNVSGDPPVPPDPPPPPPDDD